Protein AF-A0A4Q3EJB5-F1 (afdb_monomer)

Sequence (71 aa):
MEAIQISGIFKNAICRAQSIEPDLYRITMDTVFIGTILRENGGWCLQEISGEDLTAENVQLIGAYLDRRKF

pLDDT: mean 86.13, std 7.87, range [49.69, 93.81]

Secondary structure (DSSP, 8-state):
-PEEEEEEEETTEEEEEEEEETTEEEEEETTEEEEEEEEETTEEEEEEESSTT--HHHHHHHHHHHHHHH-

Radius of gyration: 10.76 Å; Cα contacts (8 Å, |Δi|>4): 125; chains: 1; bounding box: 26×23×25 Å

Foldseek 3Di:
DDWDWDPDLQVPWIWTWDDPDVQKTFIDTNNHTAFIWGDDDPAIHTPTGPDPSCDPVSRRVVVVVVVVVVD

Mean predicted aligned error: 4.63 Å

Solvent-accessible surface area (backbone atoms only — not comparable to full-atom values): 4129 Å² total; per-residue (Å²): 125,77,63,47,76,44,79,74,77,51,84,90,43,50,32,30,42,26,63,80,50,90,58,29,28,41,34,23,47,70,85,41,70,29,28,31,36,34,59,49,100,90,52,49,41,81,75,44,74,62,54,92,80,67,39,76,67,52,43,42,54,53,40,55,51,54,56,59,68,75,101

Structure (mmCIF, N/CA/C/O backbone):
data_AF-A0A4Q3EJB5-F1
#
_entry.id   AF-A0A4Q3EJB5-F1
#
loop_
_atom_site.group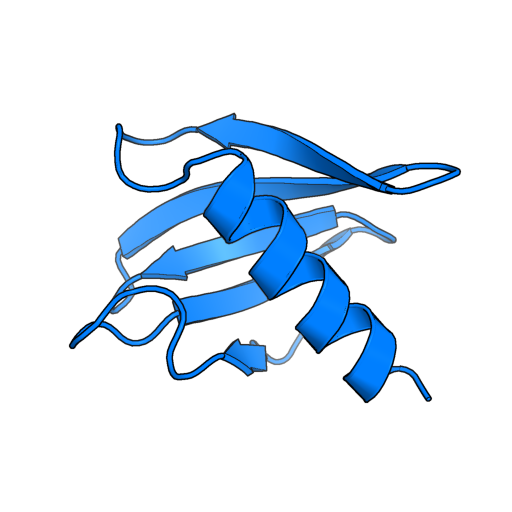_PDB
_atom_site.id
_atom_site.type_symbol
_atom_site.label_atom_id
_atom_site.label_alt_id
_atom_site.label_comp_id
_atom_site.label_asym_id
_atom_site.label_entity_id
_atom_site.label_seq_id
_atom_site.pdbx_PDB_ins_code
_atom_site.Cartn_x
_atom_site.Cartn_y
_atom_site.Cartn_z
_atom_site.occupancy
_atom_site.B_iso_or_equiv
_atom_site.auth_seq_id
_atom_site.auth_comp_id
_atom_site.auth_asym_id
_atom_site.auth_atom_id
_atom_site.pdbx_PDB_model_num
ATOM 1 N N . MET A 1 1 ? -7.768 5.878 -13.478 1.00 59.59 1 MET A N 1
ATOM 2 C CA . MET A 1 1 ? -7.282 4.587 -12.948 1.00 59.59 1 MET A CA 1
ATOM 3 C C . MET A 1 1 ? -8.212 4.175 -11.826 1.00 59.59 1 MET A C 1
ATOM 5 O O . MET A 1 1 ? -8.563 5.029 -11.020 1.00 59.59 1 MET A O 1
ATOM 9 N 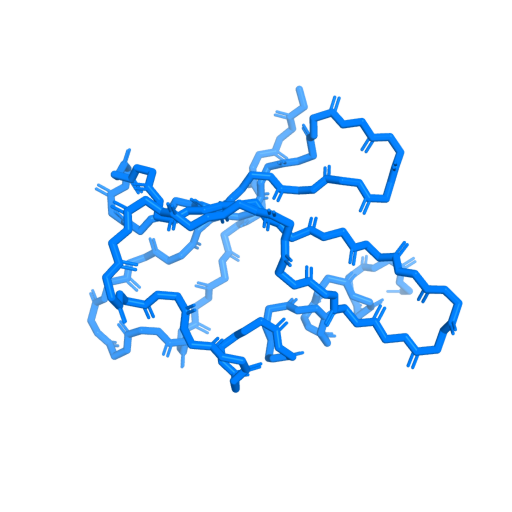N . GLU A 1 2 ? -8.668 2.927 -11.812 1.00 75.00 2 GLU A N 1
ATOM 10 C CA . GLU A 1 2 ? -9.573 2.429 -10.772 1.00 75.00 2 GLU A CA 1
ATOM 11 C C . GLU A 1 2 ? -8.799 2.149 -9.477 1.00 75.00 2 GLU A C 1
ATOM 13 O O . GLU A 1 2 ? -7.697 1.598 -9.507 1.00 75.00 2 GLU A O 1
ATOM 18 N N . ALA A 1 3 ? -9.361 2.552 -8.337 1.00 82.81 3 ALA A N 1
ATOM 19 C CA . ALA A 1 3 ? -8.798 2.229 -7.033 1.00 82.81 3 ALA A CA 1
ATOM 20 C C . ALA A 1 3 ? -9.195 0.798 -6.645 1.00 82.81 3 ALA A C 1
ATOM 22 O O . ALA A 1 3 ? -10.376 0.449 -6.628 1.00 82.81 3 ALA A O 1
ATOM 23 N N . ILE A 1 4 ? -8.211 -0.032 -6.313 1.00 89.31 4 ILE A N 1
ATOM 24 C CA . ILE A 1 4 ? -8.427 -1.405 -5.864 1.00 89.31 4 ILE A CA 1
ATOM 25 C C . ILE A 1 4 ? -8.759 -1.361 -4.379 1.00 89.31 4 ILE A C 1
ATOM 27 O O . ILE A 1 4 ? -7.934 -0.952 -3.565 1.00 89.31 4 ILE A O 1
ATOM 31 N N . GLN A 1 5 ? -9.967 -1.787 -4.022 1.00 89.25 5 GLN A N 1
ATOM 32 C CA . GLN A 1 5 ? -10.356 -1.931 -2.626 1.00 89.25 5 GLN A CA 1
ATOM 33 C C . GLN A 1 5 ? -9.742 -3.201 -2.029 1.00 89.25 5 GLN A C 1
ATOM 35 O O . GLN A 1 5 ? -9.885 -4.287 -2.586 1.00 89.25 5 GLN A O 1
ATOM 40 N N . ILE A 1 6 ? -9.081 -3.050 -0.885 1.00 88.50 6 ILE A N 1
ATOM 41 C CA . ILE A 1 6 ? -8.396 -4.107 -0.151 1.00 88.50 6 ILE A CA 1
ATOM 42 C C . ILE A 1 6 ? -9.043 -4.203 1.228 1.00 88.50 6 ILE A C 1
ATOM 44 O O . ILE A 1 6 ? -9.021 -3.263 2.023 1.00 88.50 6 ILE A O 1
ATOM 48 N N . SER A 1 7 ? -9.657 -5.345 1.502 1.00 83.44 7 SER A N 1
ATOM 49 C CA . SER A 1 7 ? -10.343 -5.609 2.766 1.00 83.44 7 SER A CA 1
ATOM 50 C C . SER A 1 7 ? -9.439 -6.394 3.713 1.00 83.44 7 SER A C 1
ATOM 52 O O . SER A 1 7 ? -8.658 -7.232 3.272 1.00 83.44 7 SER A O 1
ATOM 54 N N . GLY A 1 8 ? -9.566 -6.146 5.018 1.00 79.38 8 GLY A N 1
ATOM 55 C CA . GLY A 1 8 ? -8.901 -6.947 6.054 1.00 79.38 8 GLY A CA 1
ATOM 56 C C . GLY A 1 8 ? -7.478 -6.523 6.426 1.00 79.38 8 GLY A C 1
ATOM 57 O O . GLY A 1 8 ? -6.882 -7.175 7.273 1.00 79.38 8 GLY A O 1
ATOM 58 N N . ILE A 1 9 ? -6.948 -5.435 5.852 1.00 83.56 9 ILE A N 1
ATOM 59 C CA . ILE A 1 9 ? -5.647 -4.869 6.261 1.00 83.56 9 ILE A CA 1
ATOM 60 C C . ILE A 1 9 ? -5.811 -4.046 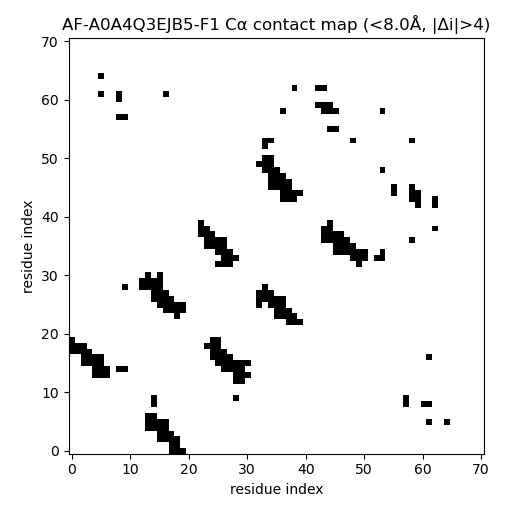7.546 1.00 83.56 9 ILE A C 1
ATOM 62 O O . ILE A 1 9 ? -5.121 -4.262 8.534 1.00 83.56 9 ILE A O 1
ATOM 66 N N . PHE A 1 10 ? -6.792 -3.143 7.571 1.00 82.44 10 PHE A N 1
ATOM 67 C CA . PHE A 1 10 ? -7.001 -2.212 8.678 1.00 82.44 10 PHE A CA 1
ATOM 68 C C . PHE A 1 10 ? -8.309 -2.514 9.402 1.00 82.44 10 PHE A C 1
ATOM 70 O O . PHE A 1 10 ? -9.236 -1.735 9.282 1.00 82.44 10 PHE A O 1
ATOM 77 N N . LYS A 1 11 ? -8.422 -3.638 10.125 1.00 78.44 11 LYS A N 1
ATOM 78 C CA . LYS A 1 11 ? -9.590 -4.036 10.958 1.00 78.44 11 LYS A CA 1
ATOM 79 C C . LYS A 1 11 ? -10.982 -3.631 10.411 1.00 78.44 11 LYS A C 1
ATOM 81 O O . LYS A 1 11 ? -11.623 -4.451 9.765 1.00 78.44 11 LYS A O 1
ATOM 86 N N . ASN A 1 12 ? -11.438 -2.401 10.688 1.00 78.62 12 ASN A N 1
ATOM 87 C CA . ASN A 1 12 ? -12.743 -1.842 10.290 1.00 78.62 12 ASN A CA 1
ATOM 88 C C . ASN A 1 12 ? -12.704 -0.789 9.167 1.00 78.62 12 ASN A C 1
ATOM 90 O O . ASN A 1 12 ? -13.757 -0.335 8.730 1.00 78.62 12 ASN A O 1
ATOM 94 N N . ALA A 1 13 ? -11.528 -0.375 8.711 1.00 82.06 13 ALA A N 1
ATOM 95 C CA . ALA A 1 13 ? -11.365 0.644 7.691 1.00 82.06 13 ALA A CA 1
ATOM 96 C C . ALA A 1 13 ? -11.164 0.032 6.300 1.00 82.06 13 ALA A C 1
ATOM 98 O O . ALA A 1 13 ? -10.528 -1.011 6.115 1.00 82.06 13 ALA A O 1
ATOM 99 N N . ILE A 1 14 ? -11.708 0.717 5.296 1.00 85.69 14 ILE A N 1
ATOM 100 C CA . ILE A 1 14 ? -11.578 0.309 3.901 1.00 85.69 14 ILE A CA 1
ATOM 101 C C . ILE A 1 14 ? -10.251 0.833 3.356 1.00 85.69 14 ILE A C 1
ATOM 103 O O . ILE A 1 14 ? -10.099 2.038 3.152 1.00 85.69 14 ILE A O 1
ATOM 107 N N . CYS A 1 15 ? -9.311 -0.067 3.068 1.00 89.94 15 CYS A N 1
ATOM 108 C CA . CYS A 1 15 ? -8.089 0.284 2.353 1.00 89.94 15 CYS A CA 1
ATOM 109 C C . CYS A 1 15 ? -8.354 0.327 0.852 1.00 89.94 15 CYS A C 1
ATOM 111 O O . CYS A 1 15 ? -9.029 -0.544 0.302 1.00 89.94 15 CYS A O 1
ATOM 113 N N . ARG A 1 16 ? -7.799 1.319 0.163 1.00 91.50 16 ARG A N 1
ATOM 114 C CA . ARG A 1 16 ? -7.814 1.396 -1.296 1.00 91.50 16 ARG A CA 1
ATOM 115 C C . ARG A 1 16 ? -6.427 1.725 -1.812 1.00 91.50 16 ARG A C 1
ATOM 117 O O . ARG A 1 16 ? -5.807 2.670 -1.333 1.00 91.50 16 ARG A O 1
ATOM 124 N N . ALA A 1 17 ? -5.983 0.962 -2.801 1.00 91.75 17 ALA A N 1
ATOM 125 C CA . ALA A 1 17 ? -4.743 1.179 -3.524 1.00 91.75 17 ALA A CA 1
ATOM 126 C C . ALA A 1 17 ? -5.057 1.707 -4.925 1.00 91.75 17 ALA A C 1
ATOM 128 O O . ALA A 1 17 ? -5.695 1.027 -5.728 1.00 91.75 17 ALA A O 1
ATOM 129 N N . GLN A 1 18 ? -4.620 2.920 -5.230 1.00 92.38 18 GLN A N 1
ATOM 130 C CA . GLN A 1 18 ? -4.806 3.553 -6.529 1.00 92.38 18 GLN A CA 1
ATOM 131 C C . GLN A 1 18 ? -3.450 3.695 -7.211 1.00 92.38 18 GLN A C 1
ATOM 133 O O . GLN A 1 18 ? -2.566 4.350 -6.674 1.00 92.38 18 GLN A O 1
ATOM 138 N N . SER A 1 19 ? -3.283 3.109 -8.396 1.00 92.00 19 SER A N 1
ATOM 139 C CA . SER A 1 19 ? -2.069 3.337 -9.189 1.00 92.00 19 SER A CA 1
ATOM 140 C C . SER A 1 19 ? -1.979 4.819 -9.567 1.00 92.00 19 SER A C 1
ATOM 142 O O . SER A 1 19 ? -2.980 5.420 -9.968 1.00 92.00 19 SER A O 1
ATOM 144 N N . ILE A 1 20 ? -0.801 5.407 -9.360 1.00 91.56 20 ILE A N 1
ATOM 145 C CA . ILE A 1 20 ? -0.471 6.770 -9.800 1.00 91.56 20 ILE A CA 1
ATOM 146 C C . ILE A 1 20 ? 0.496 6.686 -10.983 1.00 91.56 20 ILE A C 1
ATOM 148 O O . ILE A 1 20 ? 0.289 7.342 -12.000 1.00 91.56 20 ILE A O 1
ATOM 152 N N . GLU A 1 21 ? 1.511 5.832 -10.854 1.00 89.25 21 GLU A N 1
ATOM 153 C CA . GLU A 1 21 ? 2.543 5.573 -11.857 1.00 89.25 21 GLU A CA 1
ATOM 154 C C . GLU A 1 21 ? 2.758 4.052 -11.988 1.00 89.25 21 GLU A C 1
ATOM 156 O O . GLU A 1 21 ? 2.197 3.282 -11.190 1.00 89.25 21 GLU A O 1
ATOM 161 N N . PRO A 1 22 ? 3.538 3.579 -12.983 1.00 86.25 22 PRO A N 1
ATOM 162 C CA . PRO A 1 22 ? 3.973 2.190 -13.021 1.00 86.25 22 PRO A CA 1
ATOM 163 C C . PRO A 1 22 ? 4.633 1.833 -11.693 1.00 86.25 22 PRO A C 1
ATOM 165 O O . PRO A 1 22 ? 5.502 2.557 -11.217 1.00 86.25 22 PRO A O 1
ATOM 168 N N . ASP A 1 23 ? 4.162 0.752 -11.077 1.00 89.38 23 ASP A N 1
ATOM 169 C CA . ASP A 1 23 ? 4.695 0.231 -9.817 1.00 89.38 23 ASP A CA 1
ATOM 170 C C . ASP A 1 23 ? 4.505 1.141 -8.585 1.00 89.38 23 ASP A C 1
ATOM 172 O O . ASP A 1 23 ? 4.801 0.710 -7.473 1.00 89.38 23 ASP A O 1
ATOM 176 N N . LEU A 1 24 ? 3.896 2.326 -8.729 1.00 91.81 24 LEU A N 1
ATOM 177 C CA . LEU A 1 24 ? 3.590 3.246 -7.631 1.00 91.81 24 LEU A CA 1
ATOM 178 C C . LEU A 1 24 ? 2.089 3.323 -7.335 1.00 91.81 24 LEU A C 1
ATOM 180 O O . LEU A 1 24 ? 1.263 3.629 -8.203 1.00 91.81 24 LEU A O 1
ATOM 184 N N . TYR A 1 25 ? 1.740 3.114 -6.067 1.00 92.44 25 TYR A N 1
ATOM 185 C CA . TYR A 1 25 ? 0.360 3.051 -5.606 1.00 92.44 25 TYR A CA 1
ATOM 186 C C . TYR A 1 25 ? 0.121 3.988 -4.426 1.00 92.44 25 TYR A C 1
ATOM 188 O O . TYR A 1 25 ? 0.776 3.911 -3.389 1.00 92.44 25 TYR A O 1
ATOM 196 N N . ARG A 1 26 ? -0.892 4.841 -4.563 1.00 92.69 26 ARG A N 1
ATOM 197 C CA . ARG A 1 26 ? -1.465 5.633 -3.480 1.00 92.69 26 ARG A CA 1
ATOM 198 C C . ARG A 1 26 ? -2.321 4.755 -2.59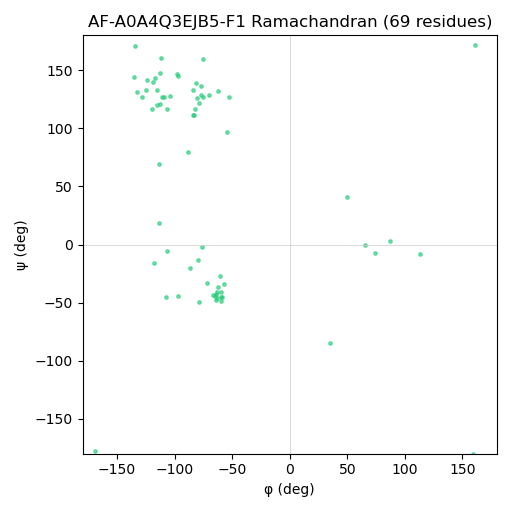2 1.00 92.69 26 ARG A C 1
ATOM 200 O O . ARG A 1 26 ? -3.267 4.140 -3.083 1.00 92.69 26 ARG A O 1
ATOM 207 N N . ILE A 1 27 ? -2.058 4.766 -1.297 1.00 92.50 27 ILE A N 1
ATOM 208 C CA . ILE A 1 27 ? -2.862 4.060 -0.311 1.00 92.50 27 ILE A CA 1
ATOM 209 C C . ILE A 1 27 ? -3.736 5.060 0.440 1.00 92.50 27 ILE A C 1
ATOM 211 O O . ILE A 1 27 ? -3.274 6.071 0.976 1.00 92.50 27 ILE A O 1
ATOM 215 N N . THR A 1 28 ? -5.031 4.765 0.467 1.00 91.50 28 THR A N 1
ATOM 216 C CA . THR A 1 28 ? -6.016 5.513 1.248 1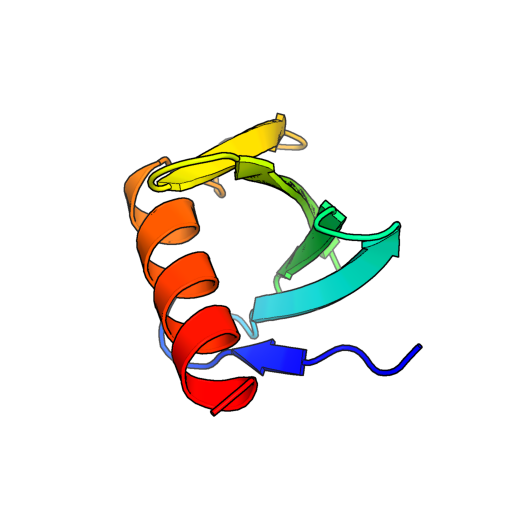.00 91.50 28 THR A CA 1
ATOM 217 C C . THR A 1 28 ? -6.760 4.575 2.187 1.00 91.50 28 THR A C 1
ATOM 219 O O . THR A 1 28 ? -7.082 3.448 1.812 1.0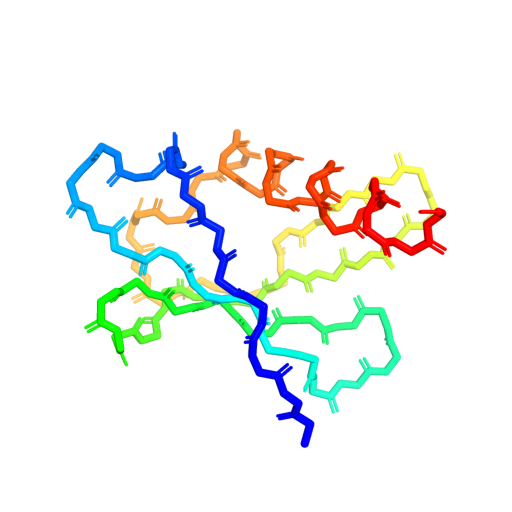0 91.50 28 THR A O 1
ATOM 222 N N . MET A 1 29 ? -7.046 5.045 3.393 1.00 90.25 29 MET A N 1
ATOM 223 C CA . MET A 1 29 ? -7.861 4.375 4.395 1.00 90.25 29 MET A CA 1
ATOM 224 C C . MET A 1 29 ? -9.116 5.208 4.622 1.00 90.25 29 MET A C 1
ATOM 226 O O . MET A 1 29 ? -9.021 6.378 4.969 1.00 90.25 29 MET A O 1
ATOM 230 N N . ASP A 1 30 ? -10.289 4.630 4.375 1.00 87.38 30 ASP A N 1
ATOM 231 C CA . ASP A 1 30 ? -11.578 5.321 4.512 1.00 87.38 30 ASP A CA 1
ATOM 232 C C . ASP A 1 30 ? -11.618 6.684 3.791 1.00 87.38 30 ASP A C 1
ATOM 234 O O . ASP A 1 30 ? -12.139 7.668 4.294 1.00 87.38 30 ASP A O 1
ATOM 238 N N . THR A 1 31 ? -11.030 6.747 2.587 1.00 84.38 31 THR A N 1
ATOM 239 C CA . THR A 1 31 ? -10.839 7.964 1.759 1.00 84.38 31 THR A CA 1
ATOM 240 C C . THR A 1 31 ? -9.750 8.941 2.219 1.00 84.38 31 THR A C 1
ATOM 242 O O . THR A 1 31 ? -9.386 9.836 1.457 1.00 84.38 31 THR A O 1
ATOM 245 N N . VAL A 1 32 ? -9.148 8.729 3.388 1.00 88.81 32 VAL A N 1
ATOM 246 C CA . VAL A 1 32 ? -8.009 9.509 3.887 1.00 88.81 32 VAL A CA 1
ATOM 247 C C . VAL A 1 32 ? -6.710 8.953 3.316 1.00 88.81 32 VAL A C 1
ATOM 249 O O . VAL A 1 32 ? -6.483 7.747 3.318 1.00 88.81 32 VAL A O 1
ATOM 252 N N . PHE A 1 33 ? -5.838 9.816 2.803 1.00 90.12 33 PHE A N 1
ATOM 253 C CA . PHE A 1 33 ? -4.513 9.401 2.349 1.00 90.12 33 PHE A CA 1
ATOM 254 C C . PHE A 1 33 ? -3.625 9.029 3.535 1.00 90.12 33 PHE A C 1
ATOM 256 O O . PHE A 1 33 ? -3.490 9.822 4.458 1.00 90.12 33 PHE A O 1
ATOM 263 N N . ILE A 1 34 ? -3.016 7.842 3.484 1.00 91.06 34 ILE A N 1
ATOM 264 C CA . ILE A 1 34 ? -2.131 7.354 4.553 1.00 91.06 34 ILE A CA 1
ATOM 265 C C . ILE A 1 34 ? -0.691 7.122 4.084 1.00 91.06 34 ILE A C 1
ATOM 267 O O . ILE A 1 34 ? 0.219 7.062 4.907 1.00 91.06 34 ILE A O 1
ATOM 271 N N . GLY A 1 35 ? -0.457 7.050 2.771 1.00 92.69 35 GLY A N 1
ATOM 272 C CA . GLY A 1 35 ? 0.886 6.982 2.202 1.00 92.69 35 GLY A CA 1
ATOM 273 C C . GLY A 1 35 ? 0.922 6.407 0.789 1.00 92.69 35 GLY A C 1
ATOM 274 O O . GLY A 1 35 ? -0.111 6.050 0.218 1.00 92.69 35 GLY A O 1
ATOM 275 N N . THR A 1 36 ? 2.116 6.315 0.215 1.00 93.81 36 THR A N 1
ATOM 276 C CA . THR A 1 36 ? 2.370 5.675 -1.080 1.00 93.81 36 THR A CA 1
ATOM 277 C C . THR A 1 36 ? 3.294 4.481 -0.914 1.00 93.81 36 THR A C 1
ATOM 279 O O . THR A 1 36 ? 4.232 4.493 -0.115 1.00 93.81 36 TH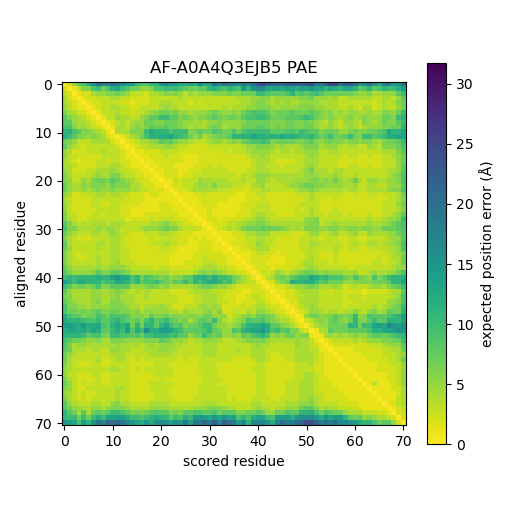R A O 1
ATOM 282 N N . ILE A 1 37 ? 3.030 3.435 -1.691 1.00 93.25 37 ILE A N 1
ATOM 283 C CA . ILE A 1 37 ? 3.879 2.251 -1.759 1.00 93.25 37 ILE A CA 1
ATOM 284 C C . ILE A 1 37 ? 4.410 2.077 -3.175 1.00 93.25 37 ILE A C 1
ATOM 286 O O . ILE A 1 37 ? 3.679 2.272 -4.149 1.00 93.25 37 ILE A O 1
ATOM 290 N N . LEU A 1 38 ? 5.672 1.686 -3.273 1.00 93.44 38 LEU A N 1
ATOM 291 C CA . LEU A 1 38 ? 6.379 1.435 -4.517 1.00 93.44 38 LEU A CA 1
ATOM 292 C C . LEU A 1 38 ? 6.739 -0.050 -4.597 1.00 93.44 38 LEU A C 1
ATOM 294 O O . LEU A 1 38 ? 7.246 -0.635 -3.638 1.00 93.44 38 LEU A O 1
ATOM 298 N N . ARG A 1 39 ? 6.477 -0.672 -5.742 1.00 90.88 39 ARG A N 1
ATOM 299 C CA . ARG A 1 39 ? 6.935 -2.022 -6.053 1.00 90.88 39 ARG A CA 1
ATOM 300 C C . ARG A 1 39 ? 8.367 -1.934 -6.570 1.00 90.88 39 ARG A C 1
ATOM 302 O O . ARG A 1 39 ? 8.615 -1.434 -7.659 1.00 90.88 39 ARG A O 1
ATOM 309 N N . GLU A 1 40 ? 9.302 -2.449 -5.783 1.00 89.50 40 GLU A N 1
ATOM 310 C CA . GLU A 1 40 ? 10.714 -2.559 -6.154 1.00 89.50 40 GLU A CA 1
ATOM 311 C C . GLU A 1 40 ? 11.109 -4.030 -6.325 1.00 89.50 40 GLU A C 1
ATOM 313 O O . GLU A 1 40 ? 10.422 -4.936 -5.842 1.00 89.50 40 GLU A O 1
ATOM 318 N N . ASN A 1 41 ? 12.213 -4.283 -7.035 1.00 79.25 41 ASN A N 1
ATOM 319 C CA . ASN A 1 41 ? 12.712 -5.629 -7.333 1.00 79.25 41 ASN A CA 1
ATOM 320 C C . ASN A 1 41 ? 12.903 -6.461 -6.051 1.00 79.25 41 ASN A C 1
ATOM 322 O O . ASN A 1 41 ? 13.932 -6.377 -5.387 1.00 79.25 41 ASN A O 1
ATOM 326 N N . GLY A 1 42 ? 11.902 -7.288 -5.730 1.00 79.38 42 GLY A N 1
ATOM 327 C CA . GLY A 1 42 ? 11.899 -8.194 -4.580 1.00 79.38 42 GLY A CA 1
ATOM 328 C C . GLY A 1 42 ? 10.876 -7.879 -3.484 1.00 79.38 42 GLY A C 1
ATOM 329 O O . GLY A 1 42 ? 10.678 -8.718 -2.612 1.00 79.38 42 GLY A O 1
ATOM 330 N N . GLY A 1 43 ? 10.168 -6.745 -3.523 1.00 88.12 43 GLY A N 1
ATOM 331 C CA . GLY A 1 43 ? 9.247 -6.390 -2.437 1.00 88.12 43 GLY A CA 1
ATOM 332 C C . GLY A 1 43 ? 8.328 -5.210 -2.724 1.00 88.12 43 GLY A C 1
ATOM 333 O O . GLY A 1 43 ? 8.302 -4.672 -3.828 1.00 88.12 43 GLY A O 1
ATOM 334 N N . TRP A 1 44 ? 7.531 -4.850 -1.726 1.00 92.31 44 TRP A N 1
ATOM 335 C CA . TRP A 1 44 ? 6.782 -3.600 -1.707 1.00 92.31 44 TRP A CA 1
ATOM 336 C C . TRP A 1 44 ? 7.382 -2.706 -0.633 1.00 92.31 44 TRP A C 1
ATOM 338 O O . TRP A 1 44 ? 7.543 -3.138 0.506 1.00 92.31 44 TRP A O 1
ATOM 348 N N . CYS A 1 45 ? 7.734 -1.484 -0.999 1.00 91.44 45 CYS A N 1
ATOM 349 C CA . CYS A 1 45 ? 8.368 -0.515 -0.121 1.00 91.44 45 CYS A CA 1
ATOM 350 C C . CYS A 1 45 ? 7.415 0.644 0.149 1.00 91.44 45 CYS A C 1
ATOM 352 O O . CYS A 1 45 ? 6.613 1.023 -0.702 1.00 91.44 45 CYS A O 1
ATOM 354 N N . LEU A 1 46 ? 7.516 1.219 1.341 1.00 90.94 46 LEU A N 1
ATOM 355 C CA . LEU A 1 46 ? 6.864 2.477 1.672 1.00 90.94 46 LEU A CA 1
ATOM 356 C C . LEU A 1 46 ? 7.694 3.617 1.073 1.00 90.94 46 LEU A C 1
ATOM 358 O O . LEU A 1 46 ? 8.873 3.733 1.399 1.00 90.94 46 LEU A O 1
ATOM 362 N N . GLN A 1 47 ? 7.098 4.433 0.208 1.00 90.00 47 GLN A N 1
ATOM 363 C CA . GLN A 1 47 ? 7.783 5.583 -0.387 1.00 90.00 47 GLN A CA 1
ATOM 364 C C . GLN A 1 47 ? 7.458 6.869 0.376 1.00 90.00 47 GLN A C 1
ATOM 366 O O . GLN A 1 47 ? 8.354 7.648 0.689 1.00 90.00 47 GLN A O 1
ATOM 371 N N . GLU A 1 48 ? 6.186 7.073 0.708 1.00 88.75 48 GLU A N 1
ATOM 372 C CA . GLU A 1 48 ? 5.721 8.224 1.475 1.00 88.75 48 GLU A CA 1
ATOM 373 C C . GLU A 1 48 ? 4.734 7.773 2.546 1.00 88.75 48 GLU A C 1
ATOM 375 O O . GLU A 1 48 ? 3.925 6.870 2.327 1.00 88.75 48 GLU A O 1
ATOM 380 N N . ILE A 1 49 ? 4.783 8.426 3.702 1.00 86.12 49 ILE A N 1
ATOM 381 C CA . ILE A 1 49 ? 3.881 8.177 4.821 1.00 86.12 49 ILE A CA 1
ATOM 382 C C . ILE A 1 49 ? 3.201 9.481 5.227 1.00 86.12 49 ILE A C 1
ATOM 384 O O . ILE A 1 49 ? 3.852 10.515 5.363 1.00 86.12 49 ILE A O 1
ATOM 388 N N . SER A 1 50 ? 1.882 9.433 5.407 1.00 80.69 50 SER A N 1
ATOM 389 C CA . SER A 1 50 ? 1.065 10.590 5.803 1.00 80.69 50 SER A CA 1
ATOM 390 C C . SER A 1 50 ? 0.458 10.434 7.205 1.00 80.69 50 SER A C 1
ATOM 392 O O . SER A 1 50 ? -0.507 11.109 7.549 1.00 80.69 50 SER A O 1
ATOM 394 N N . GLY A 1 51 ? 1.015 9.532 8.019 1.00 70.44 51 GLY A N 1
ATOM 395 C CA . GLY A 1 51 ? 0.575 9.237 9.387 1.00 70.44 51 GLY A CA 1
ATOM 396 C C . GLY A 1 51 ? 1.081 7.875 9.868 1.00 70.44 51 GLY A C 1
ATOM 397 O O . GLY A 1 51 ? 1.622 7.110 9.084 1.00 70.44 51 GLY A O 1
ATOM 398 N N . GLU A 1 52 ? 0.905 7.533 11.141 1.00 71.38 52 GLU A N 1
ATOM 399 C CA . GLU A 1 52 ? 1.464 6.296 11.726 1.00 71.38 52 GLU A CA 1
ATOM 400 C C . GLU A 1 52 ? 0.710 5.003 11.341 1.00 71.38 52 GLU A C 1
ATOM 402 O O . GLU A 1 52 ? 1.128 3.906 11.708 1.00 71.38 52 GLU A O 1
ATOM 407 N N . ASP A 1 53 ? -0.379 5.096 10.575 1.00 78.06 53 ASP A N 1
ATOM 408 C CA . ASP A 1 53 ? -1.221 3.946 10.228 1.00 78.06 53 ASP A CA 1
ATOM 409 C C . ASP A 1 53 ? -0.560 2.980 9.225 1.00 78.06 53 ASP A C 1
ATOM 411 O O . ASP A 1 53 ? -0.775 1.763 9.276 1.00 78.06 53 ASP A O 1
ATOM 415 N N . LEU A 1 54 ? 0.264 3.484 8.300 1.00 85.25 54 LEU A N 1
ATOM 416 C CA . LEU A 1 54 ? 0.835 2.670 7.223 1.00 85.25 54 LEU A CA 1
ATOM 417 C C . LEU A 1 54 ? 2.154 2.002 7.649 1.00 85.25 54 LEU A C 1
ATOM 419 O O . LEU A 1 54 ? 3.249 2.445 7.310 1.00 85.25 54 LEU A O 1
ATOM 423 N N . THR A 1 55 ? 2.040 0.903 8.395 1.00 87.12 55 THR A N 1
ATOM 424 C CA . THR A 1 55 ? 3.186 0.104 8.855 1.00 87.12 55 THR A CA 1
ATOM 425 C C . THR A 1 55 ? 3.803 -0.749 7.741 1.00 87.12 55 THR A C 1
ATOM 427 O O . THR A 1 55 ? 3.148 -1.094 6.756 1.00 87.12 55 THR A O 1
ATOM 430 N N . ALA A 1 56 ? 5.060 -1.170 7.921 1.00 85.88 56 ALA A N 1
ATOM 431 C CA . ALA A 1 56 ? 5.744 -2.065 6.982 1.00 85.88 56 ALA A CA 1
ATOM 432 C C . ALA A 1 56 ? 4.994 -3.396 6.757 1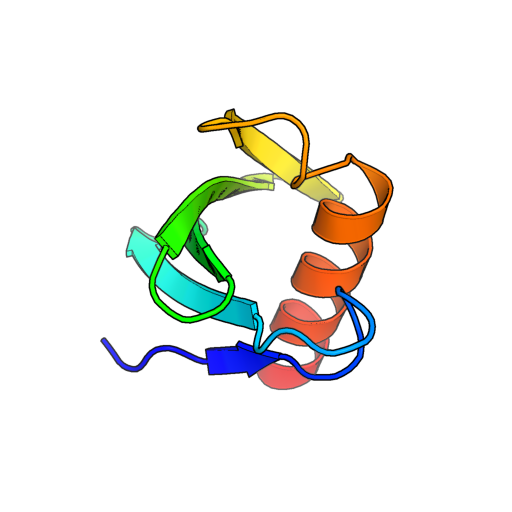.00 85.88 56 ALA A C 1
ATOM 434 O O . ALA A 1 56 ? 4.985 -3.910 5.640 1.00 85.88 56 ALA A O 1
ATOM 435 N N . GLU A 1 57 ? 4.327 -3.927 7.788 1.00 88.00 57 GLU A N 1
ATOM 436 C CA . GLU A 1 57 ? 3.483 -5.125 7.680 1.00 88.00 57 GLU A CA 1
ATOM 437 C C . GLU A 1 57 ? 2.282 -4.879 6.755 1.00 88.00 57 GLU A C 1
ATOM 439 O O . GLU A 1 57 ? 2.054 -5.647 5.817 1.00 88.00 57 GLU A O 1
ATOM 444 N N . ASN A 1 58 ? 1.574 -3.759 6.945 1.00 89.06 58 ASN A N 1
ATOM 445 C CA . ASN A 1 58 ? 0.451 -3.369 6.092 1.00 89.06 58 ASN A CA 1
ATOM 446 C C . ASN A 1 58 ? 0.890 -3.203 4.634 1.00 89.06 58 ASN A C 1
ATOM 448 O O . ASN A 1 58 ? 0.199 -3.670 3.729 1.00 89.06 58 ASN A O 1
ATOM 452 N N . VAL A 1 59 ? 2.060 -2.602 4.398 1.00 90.50 59 VAL A N 1
ATOM 453 C CA . VAL A 1 59 ? 2.638 -2.452 3.054 1.00 90.50 59 VAL A CA 1
ATOM 45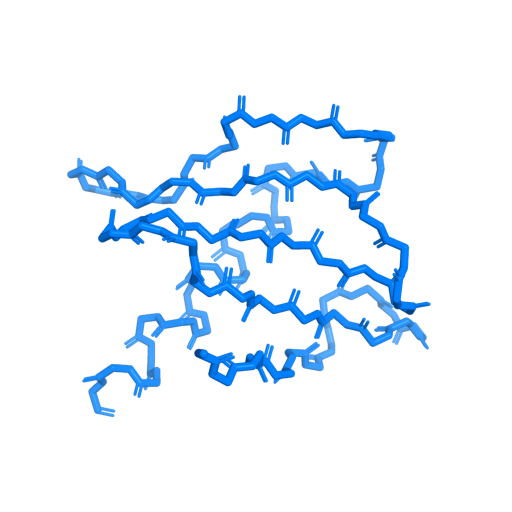4 C C . VAL A 1 59 ? 2.861 -3.810 2.384 1.00 90.50 59 VAL A C 1
ATOM 456 O O . VAL A 1 59 ? 2.464 -3.980 1.230 1.00 90.50 59 VAL A O 1
ATOM 459 N N . GLN A 1 60 ? 3.420 -4.798 3.095 1.00 91.06 60 GLN A N 1
ATOM 460 C CA . GLN A 1 60 ? 3.598 -6.143 2.533 1.00 91.06 60 GLN A CA 1
ATOM 461 C C . GLN A 1 60 ? 2.259 -6.818 2.221 1.00 91.06 60 GLN A C 1
ATOM 463 O O . GLN A 1 60 ? 2.110 -7.420 1.158 1.00 91.06 60 GLN A O 1
ATOM 468 N N . LEU A 1 61 ? 1.272 -6.709 3.115 1.00 90.62 61 LEU A N 1
ATOM 469 C CA . LEU A 1 61 ? -0.048 -7.314 2.919 1.00 90.62 61 LEU A CA 1
ATOM 470 C C . LEU A 1 61 ? -0.796 -6.693 1.728 1.00 90.62 61 LEU A C 1
ATOM 472 O O . LEU A 1 61 ? -1.356 -7.416 0.900 1.00 90.62 61 LEU A O 1
ATOM 476 N N . ILE A 1 62 ? -0.769 -5.362 1.610 1.00 90.62 62 ILE A N 1
ATOM 477 C CA . ILE A 1 62 ? -1.321 -4.623 0.466 1.00 90.62 62 ILE A CA 1
ATOM 478 C C . ILE A 1 62 ? -0.626 -5.071 -0.819 1.00 90.62 62 ILE A C 1
ATOM 480 O O . ILE A 1 62 ? -1.285 -5.412 -1.801 1.00 90.62 62 ILE A O 1
ATOM 484 N N . GLY A 1 63 ? 0.703 -5.113 -0.798 1.00 91.06 63 GLY A N 1
ATOM 485 C CA . GLY A 1 63 ? 1.510 -5.528 -1.930 1.00 91.06 63 GLY A CA 1
ATOM 486 C C . GLY A 1 63 ? 1.217 -6.952 -2.401 1.00 91.06 63 GLY A C 1
ATOM 487 O O . GLY A 1 63 ? 1.024 -7.190 -3.592 1.00 91.06 63 GLY A O 1
ATOM 488 N N . ALA A 1 64 ? 1.103 -7.897 -1.467 1.00 90.12 64 ALA A N 1
ATOM 489 C CA . ALA A 1 64 ? 0.735 -9.278 -1.761 1.00 90.12 64 ALA A CA 1
ATOM 490 C C . ALA A 1 64 ? -0.673 -9.387 -2.371 1.00 90.12 64 ALA A C 1
ATOM 492 O O . ALA A 1 64 ? -0.902 -10.210 -3.257 1.00 90.12 64 ALA A O 1
ATOM 493 N N . TYR A 1 65 ? -1.618 -8.551 -1.931 1.00 90.56 65 TYR A N 1
ATOM 494 C CA . TYR A 1 65 ? -2.951 -8.492 -2.529 1.00 90.56 65 TYR A CA 1
ATOM 495 C C . TYR A 1 65 ? -2.909 -7.968 -3.971 1.00 90.56 65 TYR A C 1
ATOM 497 O O . TYR A 1 65 ? -3.565 -8.527 -4.850 1.00 90.56 65 TYR A O 1
ATOM 505 N N . LEU A 1 66 ? -2.126 -6.915 -4.225 1.00 88.94 66 LEU A N 1
ATOM 506 C CA . LEU A 1 66 ? -1.946 -6.345 -5.563 1.00 88.94 66 LEU A CA 1
ATOM 507 C C . LEU A 1 66 ? -1.288 -7.338 -6.528 1.00 88.94 66 LEU A C 1
ATOM 509 O O . LEU A 1 66 ? -1.726 -7.454 -7.671 1.00 88.94 66 LEU A O 1
ATOM 513 N N . ASP A 1 67 ? -0.285 -8.081 -6.056 1.00 88.44 67 ASP A N 1
ATOM 514 C CA . ASP A 1 67 ? 0.412 -9.116 -6.827 1.00 88.44 67 ASP A CA 1
ATOM 515 C C . ASP A 1 67 ? -0.551 -10.253 -7.222 1.00 88.44 67 ASP A C 1
ATOM 517 O O . ASP A 1 67 ? -0.672 -10.584 -8.399 1.00 88.44 67 ASP A O 1
ATOM 521 N N . ARG A 1 68 ? -1.371 -10.733 -6.271 1.00 85.62 68 ARG A N 1
ATOM 522 C CA . ARG A 1 68 ? -2.421 -11.741 -6.522 1.00 85.62 68 ARG A CA 1
ATOM 523 C C . ARG A 1 68 ? -3.493 -11.305 -7.517 1.00 85.62 68 ARG A C 1
ATOM 525 O O . ARG A 1 68 ? -4.129 -12.166 -8.103 1.00 85.62 68 ARG A O 1
ATOM 532 N N . ARG A 1 69 ? -3.752 -10.002 -7.655 1.00 78.69 69 ARG A N 1
ATOM 533 C CA . ARG A 1 69 ? -4.765 -9.468 -8.581 1.00 78.69 69 ARG A CA 1
ATOM 534 C C . ARG A 1 69 ? -4.235 -9.230 -9.994 1.00 78.69 69 ARG A C 1
ATOM 536 O O . ARG A 1 69 ? -5.044 -9.066 -10.903 1.00 78.69 69 ARG A O 1
ATOM 543 N N . LYS A 1 70 ? -2.913 -9.117 -10.162 1.00 68.31 70 LYS A N 1
ATOM 544 C CA . LYS A 1 70 ? -2.267 -9.007 -11.479 1.00 68.31 70 LYS A CA 1
ATOM 545 C C . LYS A 1 70 ? -2.132 -10.370 -12.182 1.00 68.31 70 LYS A C 1
ATOM 547 O O . LYS A 1 70 ? -1.843 -10.365 -13.377 1.00 68.31 70 LYS A O 1
ATOM 552 N N . PHE A 1 71 ? -2.343 -11.481 -11.468 1.00 49.69 71 PHE A N 1
ATOM 553 C CA . PHE A 1 71 ? -2.358 -12.854 -11.987 1.00 49.69 71 PHE A CA 1
ATOM 554 C C . PHE A 1 71 ? -3.773 -13.425 -12.110 1.00 49.69 71 PHE A C 1
ATOM 556 O O . PHE A 1 71 ? -4.640 -13.056 -11.285 1.00 49.69 71 PHE A O 1
#

Nearest PDB structures (foldseek):
  3d79-assembly1_A  TM=8.609E-01  e=2.989E+00  Pyrococcus horikoshii
  7wx6-assembly1_A  TM=4.558E-01  e=7.783E-01  Legionella pneumophila
  3ftg-assembly1_A  TM=4.336E-01  e=3.360E+00  Mus musculus
  4n5e-assembly1_A  TM=3.542E-01  e=9.630E+00  Mus musculus